Protein AF-A0A431IA45-F1 (afdb_monomer_lite)

Foldseek 3Di:
DDDVPVVVVVVVVVVVVVLVVLLVVVLVVDDPVVSVVLVVLVVLLCVQPVVQQPDALVSVVVSLVCQQQDDPPDDDDPGDGDDLVSSLVSLVSQQVSVVSSCVVVVNPGDRSSPVVNVVSVVPPPPPPPPDPDQDPVNVVVVVD

Radius of gyration: 21.19 Å; chains: 1; bounding box: 42×53×67 Å

Sequence (144 aa):
MRDSSINQAMLEAHVNQIDAEILTAILSRYAETSKESYIKAWSDWIRYAPEWRNAKAMQANQYIDDYKNKPIEKNFRAGEQRSKNTVKKRVMILYSLYEQLIDNLNLDIQNPFIALFCDYKRMQVRQVRPTKMLNYDDVQRLVY

Structure (mmCIF, N/CA/C/O backbone):
data_AF-A0A431IA45-F1
#
_entry.id   AF-A0A431IA45-F1
#
loop_
_atom_site.group_PDB
_atom_site.id
_atom_site.type_symbol
_atom_site.label_atom_id
_atom_site.label_alt_id
_atom_site.label_comp_id
_atom_site.label_asym_id
_atom_site.label_entity_id
_atom_site.label_seq_id
_atom_site.pdbx_PDB_ins_code
_atom_site.Cartn_x
_atom_site.Cartn_y
_atom_site.Cartn_z
_atom_site.occupancy
_atom_site.B_iso_or_equiv
_atom_site.auth_seq_id
_atom_site.auth_comp_id
_atom_site.auth_asym_id
_atom_site.auth_atom_id
_atom_site.pdbx_PDB_model_num
ATOM 1 N N . MET A 1 1 ? -14.440 19.002 35.426 1.00 52.56 1 MET A N 1
ATOM 2 C CA . MET A 1 1 ? -13.825 18.811 34.092 1.00 52.56 1 MET A CA 1
ATOM 3 C C . MET A 1 1 ? -12.395 18.319 34.271 1.00 52.56 1 MET A C 1
ATOM 5 O O . MET A 1 1 ? -11.498 19.137 34.406 1.00 52.56 1 MET A O 1
ATOM 9 N N . ARG A 1 2 ? -12.208 17.004 34.376 1.00 61.44 2 ARG A N 1
ATOM 10 C CA . ARG A 1 2 ? -10.945 16.240 34.337 1.00 61.44 2 ARG A CA 1
ATOM 11 C C . ARG A 1 2 ? -11.379 14.782 34.528 1.00 61.44 2 ARG A C 1
ATOM 13 O O . ARG A 1 2 ? -12.205 14.566 35.401 1.00 61.44 2 ARG A O 1
ATOM 20 N N . ASP A 1 3 ? -10.946 13.910 33.613 1.00 47.19 3 ASP A N 1
ATOM 21 C CA . ASP A 1 3 ? -11.057 12.427 33.570 1.00 47.19 3 ASP A CA 1
ATOM 22 C C . ASP A 1 3 ? -11.495 11.857 32.205 1.00 47.19 3 ASP A C 1
ATOM 24 O O . ASP A 1 3 ? -11.396 10.657 31.975 1.00 47.19 3 ASP A O 1
ATOM 28 N N . SER A 1 4 ? -11.866 12.694 31.228 1.00 53.12 4 SER A N 1
ATOM 29 C CA . SER A 1 4 ? -12.208 12.209 29.875 1.00 53.12 4 SER A CA 1
ATOM 30 C C . SER A 1 4 ? -11.017 12.080 28.910 1.00 53.12 4 SER A C 1
ATOM 32 O O . SER A 1 4 ? -11.158 11.426 27.883 1.00 53.12 4 SER A O 1
ATOM 34 N N . SER A 1 5 ? -9.842 12.661 29.201 1.00 57.00 5 SER A N 1
ATOM 35 C CA . SER A 1 5 ? -8.697 12.616 28.265 1.00 57.00 5 SER A CA 1
ATOM 36 C C . SER A 1 5 ? -7.844 11.349 28.388 1.00 57.00 5 SER A C 1
ATOM 38 O O . SER A 1 5 ? -7.252 10.922 27.403 1.00 57.00 5 SER A O 1
ATOM 40 N N . ILE A 1 6 ? -7.784 10.735 29.578 1.00 56.00 6 ILE A N 1
ATOM 41 C CA . ILE A 1 6 ? -7.009 9.504 29.821 1.00 56.00 6 ILE A CA 1
ATOM 42 C C . ILE A 1 6 ? -7.703 8.311 29.162 1.00 56.00 6 ILE A C 1
ATOM 44 O O . ILE A 1 6 ? -7.057 7.540 28.459 1.00 56.00 6 ILE A O 1
ATOM 48 N N . ASN A 1 7 ? -9.028 8.214 29.302 1.00 59.97 7 ASN A N 1
ATOM 49 C CA . ASN A 1 7 ? -9.809 7.147 28.676 1.00 59.97 7 ASN A CA 1
ATOM 50 C C . ASN A 1 7 ? -9.734 7.201 27.144 1.00 59.97 7 ASN A C 1
ATOM 52 O O . ASN A 1 7 ? -9.616 6.159 26.509 1.00 59.97 7 ASN A O 1
ATOM 56 N N . GLN A 1 8 ? -9.727 8.402 26.558 1.00 53.84 8 GLN A N 1
ATOM 57 C CA . GLN A 1 8 ? -9.588 8.583 25.112 1.00 53.84 8 GLN A CA 1
ATOM 58 C C . GLN A 1 8 ? -8.193 8.166 24.611 1.00 53.84 8 GLN A C 1
ATOM 60 O O . GLN A 1 8 ? -8.090 7.403 23.655 1.00 53.84 8 GLN A O 1
ATOM 65 N N . ALA A 1 9 ? -7.123 8.580 25.298 1.00 57.97 9 ALA A N 1
ATOM 66 C CA . ALA A 1 9 ? -5.755 8.202 24.935 1.00 57.97 9 ALA A CA 1
ATOM 67 C C . ALA A 1 9 ? -5.488 6.691 25.103 1.00 57.97 9 ALA A C 1
ATOM 69 O O . ALA A 1 9 ? -4.785 6.090 24.292 1.00 57.97 9 ALA A O 1
ATOM 70 N N . MET A 1 10 ? -6.068 6.056 26.129 1.00 61.38 10 MET A N 1
ATOM 71 C CA . MET A 1 10 ? -5.987 4.602 26.325 1.00 61.38 10 MET A CA 1
ATOM 72 C C . MET A 1 10 ? -6.747 3.833 25.241 1.00 61.38 10 MET A C 1
ATOM 74 O O . MET A 1 10 ? -6.258 2.811 24.761 1.00 61.38 10 MET A O 1
ATOM 78 N N . LEU A 1 11 ? -7.915 4.336 24.832 1.00 64.50 11 LEU A N 1
ATOM 79 C CA . LEU A 1 11 ? -8.698 3.752 23.748 1.00 64.50 11 LEU A CA 1
ATOM 80 C C . LEU A 1 11 ? -7.932 3.828 22.419 1.00 64.50 11 LEU A C 1
ATOM 82 O O . LEU A 1 11 ? -7.818 2.826 21.719 1.00 64.50 11 LEU A O 1
ATOM 86 N N . GLU A 1 12 ? -7.347 4.984 22.101 1.00 68.06 12 GLU A N 1
ATOM 87 C CA . GLU A 1 12 ? -6.536 5.182 20.893 1.00 68.06 12 GLU A CA 1
ATOM 88 C C . GLU A 1 12 ? -5.289 4.288 20.880 1.00 68.06 12 GLU A C 1
ATOM 90 O O . GLU A 1 12 ? -4.980 3.664 19.864 1.00 68.06 12 GLU A O 1
ATOM 95 N N . ALA A 1 13 ? -4.597 4.154 22.016 1.00 65.38 13 ALA A N 1
ATOM 96 C CA . ALA A 1 13 ? -3.454 3.253 22.142 1.00 65.38 13 ALA A CA 1
ATOM 97 C C . ALA A 1 13 ? -3.847 1.781 21.923 1.00 65.38 13 ALA A C 1
ATOM 99 O O . ALA A 1 13 ? -3.137 1.050 21.231 1.00 65.38 13 ALA A O 1
ATOM 100 N N . HIS A 1 14 ? -4.993 1.356 22.461 1.00 68.19 14 HIS A N 1
ATOM 101 C CA . HIS A 1 14 ? -5.483 -0.010 22.297 1.00 68.19 14 HIS A CA 1
ATOM 102 C C . HIS A 1 14 ? -5.927 -0.308 20.857 1.00 68.19 14 HIS A C 1
ATOM 104 O O . HIS A 1 14 ? -5.603 -1.363 20.315 1.00 68.19 14 HIS A O 1
ATOM 110 N N . VAL A 1 15 ? -6.593 0.641 20.193 1.00 67.69 15 VAL A N 1
ATOM 111 C CA . VAL A 1 15 ? -6.966 0.518 18.773 1.00 67.69 15 VAL A CA 1
ATOM 112 C C . VAL A 1 15 ? -5.724 0.377 17.888 1.00 67.69 15 VAL A C 1
ATOM 114 O O . VAL A 1 15 ? -5.689 -0.488 17.013 1.00 67.69 15 VAL A O 1
ATOM 117 N N . ASN A 1 16 ? -4.672 1.152 18.161 1.00 73.88 16 ASN A N 1
ATOM 118 C CA . ASN A 1 16 ? -3.400 1.040 17.445 1.00 73.88 16 ASN A CA 1
ATOM 119 C C . ASN A 1 16 ? -2.702 -0.314 17.675 1.00 73.88 16 ASN A C 1
ATOM 121 O O . ASN A 1 16 ? -2.011 -0.810 16.784 1.00 73.88 16 ASN A O 1
ATOM 125 N N . GLN A 1 17 ? -2.886 -0.930 18.847 1.00 75.31 17 GLN A N 1
ATOM 126 C CA . GLN A 1 17 ? -2.358 -2.263 19.137 1.00 75.31 17 GLN A CA 1
ATOM 127 C C . GLN A 1 17 ? -3.077 -3.353 18.324 1.00 75.31 17 GLN A C 1
ATOM 129 O O . GLN A 1 17 ? -2.412 -4.200 17.729 1.00 75.31 17 GLN A O 1
ATOM 134 N N . ILE A 1 18 ? -4.410 -3.294 18.228 1.00 72.56 18 ILE A N 1
ATOM 135 C CA . ILE A 1 18 ? -5.210 -4.236 17.423 1.00 72.56 18 ILE A CA 1
ATOM 136 C C . ILE A 1 18 ? -4.823 -4.149 15.939 1.00 72.56 18 ILE A C 1
ATOM 138 O O . ILE A 1 18 ? -4.634 -5.176 15.281 1.00 72.56 18 ILE A O 1
ATOM 142 N N . ASP A 1 19 ? -4.627 -2.932 15.422 1.00 78.69 19 ASP A N 1
ATOM 143 C CA . ASP A 1 19 ? -4.165 -2.716 14.046 1.00 78.69 19 ASP A CA 1
ATOM 144 C C . ASP A 1 19 ? -2.806 -3.386 13.790 1.00 78.69 19 ASP A C 1
ATOM 146 O O . ASP A 1 19 ? -2.601 -4.019 12.749 1.00 78.69 19 ASP A O 1
ATOM 150 N N . ALA A 1 20 ? -1.880 -3.293 14.749 1.00 78.75 20 ALA A N 1
ATOM 151 C CA . ALA A 1 20 ? -0.556 -3.899 14.645 1.00 78.75 20 ALA A CA 1
ATOM 152 C C . ALA A 1 20 ? -0.596 -5.437 14.701 1.00 78.75 20 ALA A C 1
ATOM 154 O O . ALA A 1 20 ? 0.143 -6.104 13.966 1.00 78.75 20 ALA A O 1
ATOM 155 N N . GLU A 1 21 ? -1.458 -6.015 15.537 1.00 86.38 21 GLU A N 1
ATOM 156 C CA . GLU A 1 21 ? -1.629 -7.467 15.656 1.00 86.38 21 GLU A CA 1
ATOM 157 C C . GLU A 1 21 ? -2.200 -8.070 14.366 1.00 86.38 21 GLU A C 1
ATOM 159 O O . GLU A 1 21 ? -1.645 -9.034 13.827 1.00 86.38 21 GLU A O 1
ATOM 164 N N . ILE A 1 22 ? -3.243 -7.453 13.805 1.00 86.69 22 ILE A N 1
ATOM 165 C CA . ILE A 1 22 ? -3.856 -7.900 12.547 1.00 86.69 22 ILE A CA 1
ATOM 166 C C . ILE A 1 22 ? -2.876 -7.747 11.387 1.00 86.69 22 ILE A C 1
ATOM 168 O O . ILE A 1 22 ? -2.718 -8.672 10.585 1.00 86.69 22 ILE A O 1
ATOM 172 N N . LEU A 1 23 ? -2.151 -6.628 11.319 1.00 86.31 23 LEU A N 1
ATOM 173 C CA . LEU A 1 23 ? -1.107 -6.445 10.318 1.00 86.31 23 LEU A CA 1
ATOM 174 C C . LEU A 1 23 ? -0.032 -7.535 10.426 1.00 86.31 23 LEU A C 1
ATOM 176 O O . LEU A 1 23 ? 0.386 -8.096 9.413 1.00 86.31 23 LEU A O 1
ATOM 180 N N . THR A 1 24 ? 0.394 -7.879 11.641 1.00 87.06 24 THR A N 1
ATOM 181 C CA . THR A 1 24 ? 1.379 -8.945 11.874 1.00 87.06 24 THR A CA 1
ATOM 182 C C . THR A 1 24 ? 0.849 -10.301 11.412 1.00 87.06 24 THR A C 1
ATOM 184 O O . THR A 1 24 ? 1.575 -11.053 10.751 1.00 87.06 24 THR A O 1
ATOM 187 N N . ALA A 1 25 ? -0.421 -10.601 11.686 1.00 87.56 25 ALA A N 1
ATOM 188 C CA . ALA A 1 25 ? -1.070 -11.830 11.242 1.00 87.56 25 ALA A CA 1
ATOM 189 C C . ALA A 1 25 ? -1.166 -11.907 9.708 1.00 87.56 25 ALA A C 1
ATOM 191 O O . ALA A 1 25 ? -0.866 -12.951 9.125 1.00 87.56 25 ALA A O 1
ATOM 192 N N . ILE A 1 26 ? -1.510 -10.798 9.044 1.00 88.38 26 ILE A N 1
ATOM 193 C CA . ILE A 1 26 ? -1.540 -10.689 7.578 1.00 88.38 26 ILE A CA 1
ATOM 194 C C . ILE A 1 26 ? -0.139 -10.919 7.001 1.00 88.38 26 ILE A C 1
ATOM 196 O O . ILE A 1 26 ? 0.053 -11.759 6.120 1.00 88.38 26 ILE A O 1
ATOM 200 N N . LEU A 1 27 ? 0.863 -10.205 7.517 1.00 87.69 27 LEU A N 1
ATOM 201 C CA . LEU A 1 27 ? 2.235 -10.259 7.012 1.00 87.69 27 LEU A CA 1
ATOM 202 C C . LEU A 1 27 ? 2.907 -11.619 7.234 1.00 87.69 27 LEU A C 1
ATOM 204 O O . LEU A 1 27 ? 3.802 -11.984 6.475 1.00 87.69 27 LEU A O 1
ATOM 208 N N . SER A 1 28 ? 2.478 -12.384 8.237 1.00 87.81 28 SER A N 1
ATOM 209 C CA . SER A 1 28 ? 3.009 -13.724 8.518 1.00 87.81 28 SER A CA 1
ATOM 210 C C . SER A 1 28 ? 2.601 -14.780 7.483 1.00 87.81 28 SER A C 1
ATOM 212 O O . SER A 1 28 ? 3.171 -15.866 7.475 1.00 87.81 28 SER A O 1
ATOM 214 N N . ARG A 1 29 ? 1.658 -14.471 6.581 1.00 86.19 29 ARG A N 1
ATOM 215 C CA . ARG A 1 29 ? 1.222 -15.375 5.500 1.00 86.19 29 ARG A CA 1
ATOM 216 C C . ARG A 1 29 ? 2.115 -15.319 4.254 1.00 86.19 29 ARG A C 1
ATOM 218 O O . ARG A 1 29 ? 1.978 -16.161 3.371 1.00 86.19 29 ARG A O 1
ATOM 225 N N . TYR A 1 30 ? 3.005 -14.330 4.156 1.00 83.25 30 TYR A N 1
ATOM 226 C CA . TYR A 1 30 ? 3.887 -14.142 3.003 1.00 83.25 30 TYR A CA 1
ATOM 227 C C . TYR A 1 30 ? 5.279 -14.724 3.261 1.00 83.25 30 TYR A C 1
ATOM 229 O O . TYR A 1 30 ? 5.778 -14.694 4.382 1.00 83.25 30 TYR A O 1
ATOM 237 N N . ALA A 1 31 ? 5.941 -15.186 2.196 1.00 83.25 31 ALA A N 1
ATOM 238 C CA . ALA A 1 31 ? 7.348 -15.577 2.250 1.00 83.25 31 ALA A CA 1
ATOM 239 C C . ALA A 1 31 ? 8.243 -14.390 2.659 1.00 83.25 31 ALA A C 1
ATOM 241 O O . ALA A 1 31 ? 7.976 -13.258 2.250 1.00 83.25 31 ALA A O 1
ATOM 242 N N . GLU A 1 32 ? 9.333 -14.658 3.388 1.00 74.56 32 GLU A N 1
ATOM 243 C CA . GLU A 1 32 ? 10.260 -13.663 3.965 1.00 74.56 32 GLU A CA 1
ATOM 244 C C . GLU A 1 32 ? 10.634 -12.532 2.983 1.00 74.56 32 GLU A C 1
ATOM 246 O O . GLU A 1 32 ? 10.476 -11.347 3.273 1.00 74.56 32 GLU A O 1
ATOM 251 N N . THR A 1 33 ? 11.025 -12.900 1.758 1.00 70.56 33 THR A N 1
ATOM 252 C CA . THR A 1 33 ? 11.460 -11.960 0.708 1.00 70.56 33 THR A CA 1
ATOM 253 C C . THR A 1 33 ? 10.347 -11.025 0.230 1.00 70.56 33 THR A C 1
ATOM 255 O O . THR A 1 33 ? 10.592 -9.882 -0.160 1.00 70.56 33 THR A O 1
ATOM 258 N N . SER A 1 34 ? 9.100 -11.494 0.260 1.00 78.81 34 SER A N 1
ATOM 259 C CA . SER A 1 34 ? 7.927 -10.680 -0.061 1.00 78.81 34 SER A CA 1
ATOM 260 C C . SER A 1 34 ? 7.489 -9.862 1.151 1.00 78.81 34 SER A C 1
ATOM 262 O O . SER A 1 34 ? 7.147 -8.690 0.997 1.00 78.81 34 SER A O 1
ATOM 264 N N . LYS A 1 35 ? 7.577 -10.432 2.356 1.00 85.44 35 LYS A N 1
ATOM 265 C CA . LYS A 1 35 ? 7.215 -9.788 3.621 1.00 85.44 35 LYS A CA 1
ATOM 266 C C . LYS A 1 35 ? 7.976 -8.479 3.836 1.00 85.44 35 LYS A C 1
ATOM 268 O O . LYS A 1 35 ? 7.350 -7.470 4.147 1.00 85.44 35 LYS A O 1
ATOM 273 N N . GLU A 1 36 ? 9.281 -8.443 3.564 1.00 84.19 36 GLU A N 1
ATOM 274 C CA . GLU A 1 36 ? 10.081 -7.208 3.646 1.00 84.19 36 GLU A CA 1
ATOM 275 C C . GLU A 1 36 ? 9.562 -6.095 2.725 1.00 84.19 36 GLU A C 1
ATOM 277 O O . GLU A 1 36 ? 9.482 -4.929 3.117 1.00 84.19 36 GLU A O 1
ATOM 282 N N . SER A 1 37 ? 9.171 -6.444 1.496 1.00 85.88 37 SER A N 1
ATOM 283 C CA . SER A 1 37 ? 8.634 -5.476 0.533 1.00 85.88 37 SER A CA 1
ATOM 284 C C . SER A 1 37 ? 7.283 -4.916 0.982 1.00 85.88 37 SER A C 1
ATOM 286 O O . SER A 1 37 ? 7.021 -3.727 0.786 1.00 85.88 37 SER A O 1
ATOM 288 N N . TYR A 1 38 ? 6.449 -5.757 1.599 1.00 90.12 38 TYR A N 1
ATOM 289 C CA . TYR A 1 38 ? 5.159 -5.368 2.166 1.00 90.12 38 TYR A CA 1
ATOM 290 C C . TYR A 1 38 ? 5.330 -4.468 3.390 1.00 90.12 38 TYR A C 1
ATOM 292 O O . TYR A 1 38 ? 4.742 -3.390 3.424 1.00 90.12 38 TYR A O 1
ATOM 300 N N . ILE A 1 39 ? 6.197 -4.851 4.333 1.00 88.75 39 ILE A N 1
ATOM 301 C CA . ILE A 1 39 ? 6.530 -4.041 5.512 1.00 88.75 39 ILE A CA 1
ATOM 302 C C . ILE A 1 39 ? 7.047 -2.678 5.071 1.00 88.75 39 ILE A C 1
ATOM 304 O O . ILE A 1 39 ? 6.500 -1.654 5.464 1.00 88.75 39 ILE A O 1
ATOM 308 N N . LYS A 1 40 ? 8.046 -2.645 4.182 1.00 89.62 40 LYS A N 1
ATOM 309 C CA . LYS A 1 40 ? 8.612 -1.385 3.692 1.00 89.62 40 LYS A CA 1
ATOM 310 C C . LYS A 1 40 ? 7.561 -0.514 3.007 1.00 89.62 40 LYS A C 1
ATOM 312 O O . LYS A 1 40 ? 7.581 0.703 3.158 1.00 89.62 40 LYS A O 1
ATOM 317 N N . ALA A 1 41 ? 6.657 -1.114 2.230 1.00 90.62 41 ALA A N 1
ATOM 318 C CA . ALA A 1 41 ? 5.573 -0.374 1.598 1.00 90.62 41 ALA A CA 1
ATOM 319 C C . ALA A 1 41 ? 4.618 0.243 2.609 1.00 90.62 41 ALA A C 1
ATOM 321 O O . ALA A 1 41 ? 4.343 1.441 2.520 1.00 90.62 41 ALA A O 1
ATOM 322 N N . TRP A 1 42 ? 4.179 -0.560 3.571 1.00 92.38 42 TRP A N 1
ATOM 323 C CA . TRP A 1 42 ? 3.264 -0.139 4.612 1.00 92.38 42 TRP A CA 1
ATOM 324 C C . TRP A 1 42 ? 3.875 0.926 5.523 1.00 92.38 42 TRP A C 1
ATOM 326 O O . TRP A 1 42 ? 3.284 1.983 5.696 1.00 92.38 42 TRP A O 1
ATOM 336 N N . SER A 1 43 ? 5.092 0.719 6.032 1.00 89.75 43 SER A N 1
ATOM 337 C CA . SER A 1 43 ? 5.774 1.680 6.908 1.00 89.75 43 SER A CA 1
ATOM 338 C C . SER A 1 43 ? 5.985 3.037 6.236 1.00 89.75 43 SER A C 1
ATOM 340 O O . SER A 1 43 ? 5.738 4.077 6.845 1.00 89.75 43 SER A O 1
ATOM 342 N N . ASP A 1 44 ? 6.403 3.042 4.968 1.00 90.19 44 ASP A N 1
ATOM 343 C CA . ASP A 1 44 ? 6.562 4.282 4.208 1.00 90.19 44 ASP A CA 1
ATOM 344 C C . ASP A 1 44 ? 5.218 4.998 4.001 1.0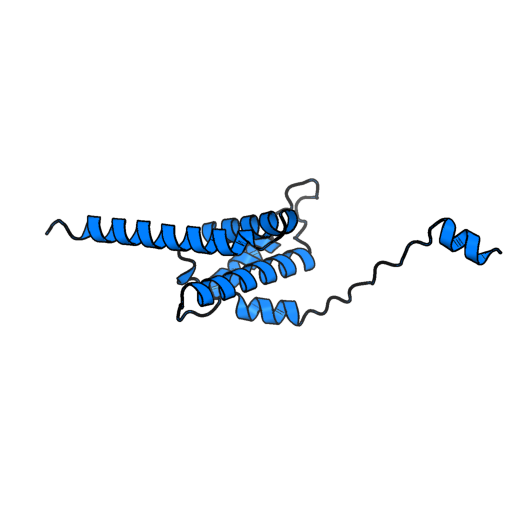0 90.19 44 ASP A C 1
ATOM 346 O O . ASP A 1 44 ? 5.181 6.227 3.980 1.00 90.19 44 ASP A O 1
ATOM 350 N N . TRP A 1 45 ? 4.129 4.244 3.815 1.00 92.94 45 TRP A N 1
ATOM 351 C CA . TRP A 1 45 ? 2.783 4.798 3.679 1.00 92.94 45 TRP A CA 1
ATOM 352 C C . TRP A 1 45 ? 2.247 5.359 5.000 1.00 92.94 45 TRP A C 1
ATOM 354 O O . TRP A 1 45 ? 1.819 6.505 5.021 1.00 92.94 45 TRP A O 1
ATOM 364 N N . ILE A 1 46 ? 2.343 4.624 6.110 1.00 89.06 46 ILE A N 1
ATOM 365 C CA . ILE A 1 46 ? 1.890 5.085 7.433 1.00 89.06 46 ILE A CA 1
ATOM 366 C C . ILE A 1 46 ? 2.635 6.344 7.883 1.00 89.06 46 ILE A C 1
ATOM 368 O O . ILE A 1 46 ? 2.044 7.234 8.484 1.00 89.06 46 ILE A O 1
ATOM 372 N N . ARG A 1 47 ? 3.922 6.479 7.541 1.00 88.00 47 ARG A N 1
ATOM 373 C CA . ARG A 1 47 ? 4.660 7.726 7.791 1.00 88.00 47 ARG A CA 1
ATOM 374 C C . ARG A 1 47 ? 4.065 8.920 7.031 1.00 88.00 47 ARG A C 1
ATOM 376 O O . ARG A 1 47 ? 4.178 10.045 7.505 1.00 88.00 47 ARG A O 1
ATOM 383 N N . TYR A 1 48 ? 3.478 8.686 5.859 1.00 88.00 48 TYR A N 1
ATOM 384 C CA . TYR A 1 48 ? 2.829 9.716 5.049 1.00 88.00 48 TYR A CA 1
ATOM 385 C C . TYR A 1 48 ? 1.386 9.989 5.499 1.00 88.00 48 TYR A C 1
ATOM 387 O O . TYR A 1 48 ? 0.973 11.141 5.585 1.00 88.00 48 TYR A O 1
ATOM 395 N N . ALA A 1 49 ? 0.632 8.935 5.817 1.00 89.00 49 ALA A N 1
ATOM 396 C CA . ALA A 1 49 ? -0.746 8.990 6.291 1.00 89.00 49 ALA A CA 1
ATOM 397 C C . ALA A 1 49 ? -0.889 8.193 7.604 1.00 89.00 49 ALA A C 1
ATOM 399 O O . ALA A 1 49 ? -1.287 7.026 7.568 1.00 89.00 49 ALA A O 1
ATOM 400 N N . PRO A 1 50 ? -0.573 8.808 8.763 1.00 84.12 50 PRO A N 1
ATOM 401 C CA . PRO A 1 50 ? -0.669 8.145 10.065 1.00 84.12 50 PRO A CA 1
ATOM 402 C C . PRO A 1 50 ? -2.094 7.676 10.382 1.00 84.12 50 PRO A C 1
ATOM 404 O O . PRO A 1 50 ? -2.292 6.576 10.890 1.00 84.12 50 PRO A O 1
ATOM 407 N N . GLU A 1 51 ? -3.096 8.471 9.997 1.00 86.31 51 GLU A N 1
ATOM 408 C CA . GLU A 1 51 ? -4.515 8.107 10.062 1.00 86.31 51 GLU A CA 1
ATOM 409 C C . GLU A 1 51 ? -4.946 7.327 8.815 1.00 86.31 51 GLU A C 1
ATOM 411 O O . GLU A 1 51 ? -5.768 7.773 8.011 1.00 86.31 51 GLU A O 1
ATOM 416 N N . TRP A 1 52 ? -4.369 6.145 8.625 1.00 87.56 52 TRP A N 1
ATOM 417 C CA . TRP A 1 52 ? -4.552 5.355 7.405 1.00 87.56 52 TRP A CA 1
ATOM 418 C C . TRP A 1 52 ? -6.024 5.008 7.109 1.00 87.5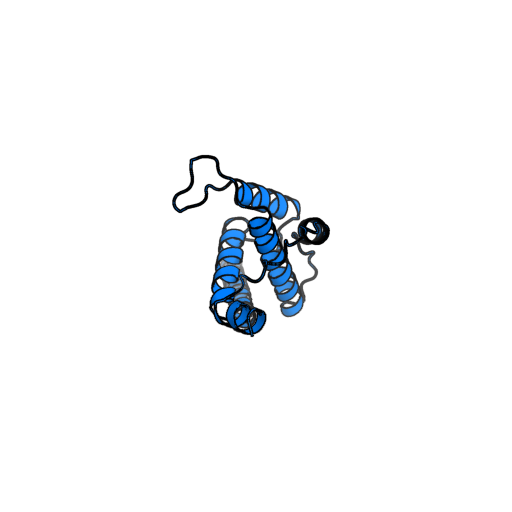6 52 TRP A C 1
ATOM 420 O O . TRP A 1 52 ? -6.402 4.913 5.939 1.00 87.56 52 TRP A O 1
ATOM 430 N N . ARG A 1 53 ? -6.867 4.884 8.143 1.00 87.12 53 ARG A N 1
ATOM 431 C CA . ARG A 1 53 ? -8.317 4.640 8.021 1.00 87.12 53 ARG A CA 1
ATOM 432 C C . ARG A 1 53 ? -9.082 5.823 7.412 1.00 87.12 53 ARG A C 1
ATOM 434 O O . ARG A 1 53 ? -10.080 5.616 6.734 1.00 87.12 53 ARG A O 1
ATOM 441 N N . ASN A 1 54 ? -8.590 7.046 7.619 1.00 87.69 54 ASN A N 1
ATOM 442 C CA . ASN A 1 54 ? -9.178 8.287 7.100 1.00 87.69 54 ASN A CA 1
ATOM 443 C C . ASN A 1 54 ? -8.509 8.752 5.797 1.00 87.69 54 ASN A C 1
ATOM 445 O O . ASN A 1 54 ? -8.821 9.831 5.279 1.00 87.69 54 ASN A O 1
ATOM 449 N N . ALA A 1 55 ? -7.555 7.974 5.280 1.00 90.25 55 ALA A N 1
ATOM 450 C CA . ALA A 1 55 ? -6.765 8.380 4.138 1.00 90.25 55 ALA A CA 1
ATOM 451 C C . ALA A 1 55 ? -7.626 8.493 2.873 1.00 90.25 55 ALA A C 1
ATOM 453 O O . ALA A 1 55 ? -8.374 7.588 2.510 1.00 90.25 55 ALA A O 1
ATOM 454 N N . LYS A 1 56 ? -7.488 9.616 2.167 1.00 91.38 56 LYS A N 1
ATOM 455 C CA . LYS A 1 56 ? -8.231 9.904 0.935 1.00 91.38 56 LYS A CA 1
ATOM 456 C C . LYS A 1 56 ? -7.441 9.473 -0.295 1.00 91.38 56 LYS A C 1
ATOM 458 O O . LYS A 1 56 ? -6.211 9.501 -0.303 1.00 91.38 56 LYS A O 1
ATOM 463 N N . ALA A 1 57 ? -8.147 9.210 -1.395 1.00 90.56 57 ALA A N 1
ATOM 464 C CA . ALA A 1 57 ? -7.527 8.893 -2.686 1.00 90.56 57 ALA A CA 1
ATOM 465 C C . ALA A 1 57 ? -6.507 9.959 -3.143 1.00 90.56 57 ALA A C 1
ATOM 467 O O . ALA A 1 57 ? -5.470 9.633 -3.714 1.00 90.56 57 ALA A O 1
ATOM 468 N N . MET A 1 58 ? -6.753 11.238 -2.827 1.00 91.50 58 MET A N 1
ATOM 469 C CA . MET A 1 58 ? -5.811 12.327 -3.113 1.00 91.50 58 MET A CA 1
ATOM 470 C C . MET A 1 58 ? -4.457 12.138 -2.411 1.00 91.50 58 MET A C 1
ATOM 472 O O . MET A 1 58 ? -3.423 12.362 -3.032 1.00 91.50 58 MET A O 1
ATOM 476 N N . GLN A 1 59 ? -4.451 11.681 -1.154 1.00 91.75 59 GLN A N 1
ATOM 477 C CA . GLN A 1 59 ? -3.215 11.417 -0.408 1.00 91.75 59 GLN A CA 1
ATOM 478 C C . GLN A 1 59 ? -2.471 10.209 -0.985 1.00 91.75 59 GLN A C 1
ATOM 480 O O . GLN A 1 59 ? -1.248 10.236 -1.086 1.00 91.75 59 GLN A O 1
ATOM 485 N N . ALA A 1 60 ? -3.194 9.173 -1.422 1.00 92.31 60 ALA A N 1
ATOM 486 C CA . ALA A 1 60 ? -2.591 8.035 -2.113 1.00 92.31 60 ALA A CA 1
ATOM 487 C C . ALA A 1 60 ? -1.929 8.451 -3.440 1.00 92.31 60 ALA A C 1
ATOM 489 O O . ALA A 1 60 ? -0.807 8.027 -3.716 1.00 92.31 60 ALA A O 1
ATOM 490 N N . ASN A 1 61 ? -2.574 9.320 -4.228 1.00 91.56 61 ASN A N 1
ATOM 491 C CA . ASN A 1 61 ? -1.994 9.870 -5.459 1.00 91.56 61 ASN A CA 1
ATOM 492 C C . ASN A 1 61 ? -0.707 10.657 -5.177 1.00 91.56 61 ASN A C 1
ATOM 494 O O . ASN A 1 61 ? 0.329 10.350 -5.762 1.00 91.56 61 ASN A O 1
ATOM 498 N N . GLN A 1 62 ? -0.749 11.598 -4.228 1.00 92.62 62 GLN A N 1
ATOM 499 C CA . GLN A 1 62 ? 0.417 12.405 -3.852 1.00 92.62 62 GLN A CA 1
ATOM 500 C C . GLN A 1 62 ? 1.577 11.535 -3.353 1.00 92.62 62 GLN A C 1
ATOM 502 O O . GLN A 1 62 ? 2.711 11.693 -3.797 1.00 92.62 62 GLN A O 1
ATOM 507 N N . TYR A 1 63 ? 1.292 10.545 -2.508 1.00 94.12 63 TYR A N 1
ATOM 508 C CA . TYR A 1 63 ? 2.300 9.596 -2.048 1.00 94.12 63 TYR A CA 1
ATOM 509 C C . TYR A 1 63 ? 2.950 8.810 -3.194 1.00 94.12 63 TYR A C 1
ATOM 511 O O . TYR A 1 63 ? 4.162 8.583 -3.180 1.00 94.12 63 TYR A O 1
ATOM 519 N N . ILE A 1 64 ? 2.168 8.355 -4.177 1.00 92.94 64 ILE A N 1
ATOM 520 C CA . ILE A 1 64 ? 2.706 7.601 -5.314 1.00 92.94 64 ILE A CA 1
ATOM 521 C C . ILE A 1 64 ? 3.536 8.499 -6.234 1.00 92.94 64 ILE A C 1
ATOM 523 O O . ILE A 1 64 ? 4.584 8.054 -6.715 1.00 92.94 64 ILE A O 1
ATOM 527 N N . ASP A 1 65 ? 3.128 9.751 -6.427 1.00 89.56 65 ASP A N 1
ATOM 528 C CA . ASP A 1 65 ? 3.906 10.743 -7.168 1.00 89.56 65 ASP A CA 1
ATOM 529 C C . ASP A 1 65 ? 5.240 11.037 -6.466 1.00 89.56 65 ASP A C 1
ATOM 531 O O . ASP A 1 65 ? 6.303 10.967 -7.093 1.00 89.56 65 ASP A O 1
ATOM 535 N N . ASP A 1 66 ? 5.221 11.235 -5.148 1.00 88.50 66 ASP A N 1
ATOM 536 C CA . ASP A 1 66 ? 6.431 11.406 -4.341 1.00 88.50 66 ASP A CA 1
ATOM 537 C C . ASP A 1 66 ? 7.323 10.162 -4.406 1.00 88.50 66 ASP A C 1
ATOM 539 O O . ASP A 1 66 ? 8.535 10.250 -4.604 1.00 88.50 66 ASP A O 1
ATOM 543 N N . TYR A 1 67 ? 6.738 8.969 -4.288 1.00 87.88 67 TYR A N 1
ATOM 544 C CA . TYR A 1 67 ? 7.470 7.708 -4.371 1.00 87.88 67 TYR A CA 1
ATOM 545 C C . TYR A 1 67 ? 8.155 7.523 -5.729 1.00 87.88 67 TYR A C 1
ATOM 547 O O . TYR A 1 67 ? 9.289 7.039 -5.782 1.00 87.88 67 TYR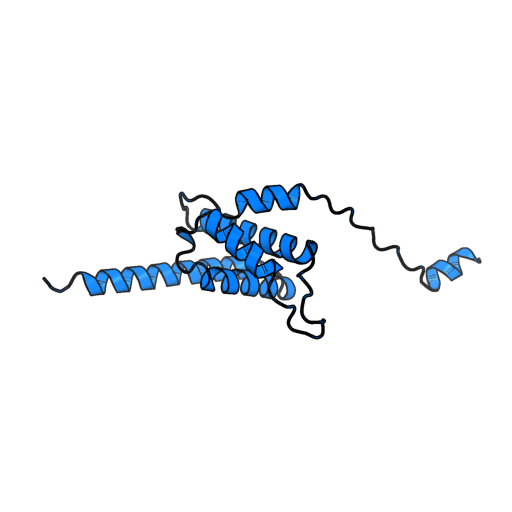 A O 1
ATOM 555 N N . LYS A 1 68 ? 7.487 7.915 -6.818 1.00 85.44 68 LYS A N 1
ATOM 556 C CA . LYS A 1 68 ? 8.028 7.876 -8.180 1.00 85.44 68 LYS A CA 1
ATOM 557 C C . LYS A 1 68 ? 9.219 8.824 -8.347 1.00 85.44 68 LYS A C 1
ATOM 559 O O . LYS A 1 68 ? 10.187 8.449 -9.013 1.00 85.44 68 LYS A O 1
ATOM 564 N N . ASN A 1 69 ? 9.147 10.004 -7.732 1.00 80.94 69 ASN A N 1
ATOM 565 C CA . ASN A 1 69 ? 10.151 11.062 -7.843 1.00 80.94 69 ASN A CA 1
ATOM 566 C C . ASN A 1 69 ? 11.285 10.963 -6.805 1.00 80.94 69 ASN A C 1
ATOM 568 O O . ASN A 1 69 ? 12.295 11.650 -6.948 1.00 80.94 69 ASN A O 1
ATOM 572 N N . LYS A 1 70 ? 11.165 10.104 -5.781 1.00 69.62 70 LYS A N 1
ATOM 573 C CA . LYS A 1 70 ? 12.246 9.864 -4.812 1.00 69.62 70 LYS A CA 1
ATOM 574 C C . LYS A 1 70 ? 13.488 9.282 -5.505 1.00 69.62 70 LYS A C 1
ATOM 576 O O . LYS A 1 70 ? 13.352 8.257 -6.183 1.00 69.62 70 LYS A O 1
ATOM 581 N N . PRO A 1 71 ? 14.687 9.856 -5.277 1.00 62.88 71 PRO A N 1
ATOM 582 C CA . PRO A 1 71 ? 15.921 9.341 -5.854 1.00 62.88 71 PRO A CA 1
ATOM 583 C C . PRO A 1 71 ? 16.159 7.892 -5.414 1.00 62.88 71 PRO A C 1
ATOM 585 O O . PRO A 1 71 ? 15.858 7.499 -4.282 1.00 62.88 71 PRO A O 1
ATOM 588 N N . ILE A 1 72 ? 16.668 7.073 -6.333 1.00 60.28 72 ILE A N 1
ATOM 589 C CA . ILE A 1 72 ? 17.000 5.675 -6.063 1.00 60.28 72 ILE A CA 1
ATOM 590 C C . ILE A 1 72 ? 18.257 5.653 -5.185 1.00 60.28 72 ILE A C 1
ATOM 592 O O . ILE A 1 72 ? 19.368 5.883 -5.659 1.00 60.28 72 ILE A O 1
ATOM 596 N N . GLU A 1 73 ? 18.090 5.377 -3.890 1.00 53.50 73 GLU A N 1
ATOM 597 C CA . GLU A 1 73 ? 19.202 5.131 -2.966 1.00 53.50 73 GLU A CA 1
ATOM 598 C C . GLU A 1 73 ? 19.905 3.819 -3.335 1.00 53.50 73 GLU A C 1
ATOM 600 O O . GLU A 1 73 ? 19.540 2.747 -2.848 1.00 53.50 73 GLU A O 1
ATOM 605 N N . LYS A 1 74 ? 20.859 3.927 -4.268 1.00 49.09 74 LYS A N 1
ATOM 606 C CA . LYS A 1 74 ? 22.093 3.144 -4.468 1.00 49.09 74 LYS A CA 1
ATOM 607 C C . LYS A 1 74 ? 22.502 3.282 -5.944 1.00 49.09 74 LYS A C 1
ATOM 609 O O . LYS A 1 74 ? 21.966 2.603 -6.809 1.00 49.09 74 LYS A O 1
ATOM 614 N N . ASN A 1 75 ? 23.482 4.150 -6.202 1.00 45.97 75 ASN A N 1
ATOM 615 C CA . ASN A 1 75 ? 24.319 4.193 -7.415 1.00 45.97 75 ASN A CA 1
ATOM 616 C C . ASN A 1 75 ? 23.715 4.646 -8.757 1.00 45.97 75 ASN A C 1
ATOM 618 O O . ASN A 1 75 ? 24.295 4.331 -9.793 1.00 45.97 75 ASN A O 1
ATOM 622 N N . PHE A 1 76 ? 22.642 5.436 -8.787 1.00 47.19 76 PHE A N 1
ATOM 623 C CA . PHE A 1 76 ? 22.150 5.994 -10.052 1.00 47.19 76 PHE A CA 1
ATOM 624 C C . PHE A 1 76 ? 22.120 7.522 -10.040 1.00 47.19 76 PHE A C 1
ATOM 626 O O . PHE A 1 76 ? 21.874 8.152 -9.012 1.00 47.19 76 PHE A O 1
ATOM 633 N N . ARG A 1 77 ? 22.482 8.108 -11.188 1.00 45.19 77 ARG A N 1
ATOM 634 C CA . ARG A 1 77 ? 22.694 9.547 -11.401 1.00 45.19 77 ARG A CA 1
ATOM 635 C C . ARG A 1 77 ? 21.522 10.363 -10.841 1.00 45.19 77 ARG A C 1
ATOM 637 O O . ARG A 1 77 ? 20.365 9.975 -10.993 1.00 45.19 77 ARG A O 1
ATOM 644 N N . ALA A 1 78 ? 21.825 11.506 -10.223 1.00 43.03 78 ALA A N 1
ATOM 645 C CA . ALA A 1 78 ? 20.822 12.461 -9.758 1.00 43.03 78 ALA A CA 1
ATOM 646 C C . ALA A 1 78 ? 19.784 12.729 -10.869 1.00 43.03 78 ALA A C 1
ATOM 648 O O . ALA A 1 78 ? 20.151 13.164 -11.958 1.00 43.03 78 ALA A O 1
ATOM 649 N N . GLY A 1 79 ? 18.510 12.413 -10.606 1.00 51.31 79 GLY A N 1
ATOM 650 C CA . GLY A 1 79 ? 17.399 12.586 -11.554 1.00 51.31 79 GLY A CA 1
ATOM 651 C C . GLY A 1 79 ? 16.730 11.303 -12.068 1.00 51.31 79 GLY A C 1
ATOM 652 O O . GLY A 1 79 ? 15.753 11.400 -12.808 1.00 51.3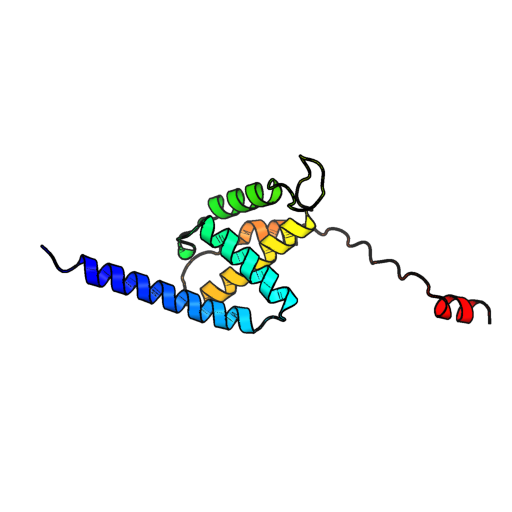1 79 GLY A O 1
ATOM 653 N N . GLU A 1 80 ? 17.194 10.106 -11.694 1.00 54.97 80 GLU A N 1
ATOM 654 C CA . GLU A 1 80 ? 16.565 8.866 -12.166 1.00 54.97 80 GLU A CA 1
ATOM 655 C C . GLU A 1 80 ? 15.288 8.515 -11.371 1.00 54.97 80 GLU A C 1
ATOM 657 O O . GLU A 1 80 ? 15.322 8.251 -10.167 1.00 54.97 80 GLU A O 1
ATOM 662 N N . GLN A 1 81 ? 14.140 8.537 -12.057 1.00 64.69 81 GLN A N 1
ATOM 663 C CA . GLN A 1 81 ? 12.836 8.172 -11.493 1.00 64.69 81 GLN A CA 1
ATOM 664 C C . GLN A 1 81 ? 12.717 6.656 -11.300 1.00 64.69 81 GLN A C 1
ATOM 666 O O . GLN A 1 81 ? 13.268 5.864 -12.068 1.00 64.69 81 GLN A O 1
ATOM 671 N N . ARG A 1 82 ? 11.913 6.224 -10.319 1.00 74.81 82 ARG A N 1
ATOM 672 C CA . ARG A 1 82 ? 11.627 4.791 -10.139 1.00 74.81 82 ARG A CA 1
ATOM 673 C C . ARG A 1 82 ? 10.959 4.206 -11.384 1.00 74.81 82 ARG A C 1
ATOM 675 O O . ARG A 1 82 ? 10.064 4.811 -11.974 1.00 74.81 82 ARG A O 1
ATOM 682 N N . SER A 1 83 ? 11.332 2.972 -11.736 1.00 81.94 83 SER A N 1
ATOM 683 C CA . SER A 1 83 ? 10.722 2.277 -12.874 1.00 81.94 83 SER A CA 1
ATOM 684 C C . SER A 1 83 ? 9.198 2.160 -12.712 1.00 81.94 83 SER A C 1
ATOM 686 O O . SER A 1 83 ? 8.693 1.923 -11.609 1.00 81.94 83 SER A O 1
ATOM 688 N N . LYS A 1 84 ? 8.455 2.240 -13.825 1.00 82.12 84 LYS A N 1
ATOM 689 C CA . LYS A 1 84 ? 6.990 2.055 -13.832 1.00 82.12 84 LYS A CA 1
ATOM 690 C C . LYS A 1 84 ? 6.569 0.725 -13.193 1.00 82.12 84 LYS A C 1
ATOM 692 O O . LYS A 1 84 ? 5.556 0.670 -12.505 1.00 82.12 84 LYS A O 1
ATOM 697 N N . ASN A 1 85 ? 7.372 -0.331 -13.357 1.00 84.50 85 ASN A N 1
ATOM 698 C CA . ASN A 1 85 ? 7.131 -1.632 -12.726 1.00 84.50 85 ASN A CA 1
ATOM 699 C C . ASN A 1 85 ? 7.309 -1.589 -11.203 1.00 84.50 85 ASN A C 1
ATOM 701 O O . ASN A 1 85 ? 6.552 -2.241 -10.487 1.00 84.50 85 ASN A O 1
ATOM 705 N N . THR A 1 86 ? 8.275 -0.820 -10.697 1.00 87.06 86 THR A N 1
ATOM 706 C CA . THR A 1 86 ? 8.480 -0.624 -9.255 1.00 87.06 86 THR A CA 1
ATOM 707 C C . THR A 1 86 ? 7.292 0.106 -8.634 1.00 87.06 86 THR A C 1
ATOM 709 O O . THR A 1 86 ? 6.773 -0.334 -7.610 1.00 87.06 86 THR A O 1
ATOM 712 N N . VAL A 1 87 ? 6.819 1.177 -9.279 1.00 89.00 87 VAL A N 1
ATOM 713 C CA . VAL A 1 87 ? 5.641 1.933 -8.823 1.00 89.00 87 VAL A CA 1
ATOM 714 C C . VAL A 1 87 ? 4.379 1.069 -8.885 1.00 89.00 87 VAL A C 1
ATOM 716 O O . VAL A 1 87 ? 3.651 0.981 -7.900 1.00 89.00 87 VAL A O 1
ATOM 719 N N . LYS A 1 88 ? 4.172 0.325 -9.979 1.00 90.12 88 LYS A N 1
ATOM 720 C CA . LYS A 1 88 ? 3.071 -0.642 -10.104 1.00 90.12 88 LYS A CA 1
ATOM 721 C C . LYS A 1 88 ? 3.073 -1.670 -8.973 1.00 90.12 88 LYS A C 1
ATOM 723 O O . LYS A 1 88 ? 2.044 -1.870 -8.336 1.00 90.12 88 LYS A O 1
ATOM 728 N N . LYS A 1 89 ? 4.220 -2.305 -8.694 1.00 89.75 89 LYS A N 1
ATOM 729 C CA . LYS A 1 89 ? 4.349 -3.264 -7.581 1.00 89.75 89 LYS A CA 1
ATOM 730 C C . LYS A 1 89 ? 3.985 -2.618 -6.245 1.00 89.75 89 LYS A C 1
ATOM 732 O O . LYS A 1 89 ? 3.266 -3.226 -5.463 1.00 89.75 89 LYS A O 1
ATOM 737 N N . ARG A 1 90 ? 4.435 -1.383 -6.007 1.00 92.81 90 ARG A N 1
ATOM 738 C CA . ARG A 1 90 ? 4.123 -0.628 -4.788 1.00 92.81 90 ARG A CA 1
ATOM 739 C C . ARG A 1 90 ? 2.620 -0.399 -4.619 1.00 92.81 90 ARG A C 1
ATOM 741 O O . ARG A 1 90 ? 2.096 -0.681 -3.549 1.00 92.81 90 ARG A O 1
ATOM 748 N N . VAL A 1 91 ? 1.938 0.044 -5.677 1.00 93.12 91 VAL A N 1
ATOM 749 C CA . VAL A 1 91 ? 0.477 0.237 -5.680 1.00 93.12 91 VAL A CA 1
ATOM 750 C C . VAL A 1 91 ? -0.254 -1.081 -5.425 1.00 93.12 91 VAL A C 1
ATOM 752 O O . VAL A 1 91 ? -1.163 -1.115 -4.608 1.00 93.12 91 VAL A O 1
ATOM 755 N N . MET A 1 92 ? 0.161 -2.178 -6.068 1.00 92.44 92 MET A N 1
ATOM 756 C CA . MET A 1 92 ? -0.468 -3.492 -5.868 1.00 92.44 92 MET A CA 1
ATOM 757 C C . MET A 1 92 ? -0.329 -3.999 -4.428 1.00 92.44 92 MET A C 1
ATOM 759 O O . MET A 1 92 ? -1.289 -4.536 -3.883 1.00 92.44 92 MET A O 1
ATOM 763 N N . ILE A 1 93 ? 0.844 -3.815 -3.815 1.00 92.62 93 ILE A N 1
ATOM 764 C CA . ILE A 1 93 ? 1.089 -4.179 -2.413 1.00 92.62 93 ILE A CA 1
ATOM 765 C C . ILE A 1 93 ? 0.175 -3.374 -1.484 1.00 92.62 93 ILE A C 1
ATOM 767 O O . ILE A 1 93 ? -0.504 -3.959 -0.646 1.00 92.62 93 ILE A O 1
ATOM 771 N N . LEU A 1 94 ? 0.139 -2.047 -1.646 1.00 94.56 94 LEU A N 1
ATOM 772 C CA . LEU A 1 94 ? -0.647 -1.166 -0.778 1.00 94.56 94 LEU A CA 1
ATOM 773 C C . LEU A 1 94 ? -2.149 -1.393 -0.932 1.00 94.56 94 LEU A C 1
ATOM 775 O O . LEU A 1 94 ? -2.843 -1.486 0.074 1.00 94.56 94 LEU A O 1
ATOM 779 N N . TYR A 1 95 ? -2.632 -1.567 -2.164 1.00 94.94 95 TYR A N 1
ATOM 780 C CA . TYR A 1 95 ? -4.019 -1.941 -2.421 1.00 94.94 95 TYR A CA 1
ATOM 781 C C . TYR A 1 95 ? -4.379 -3.254 -1.713 1.00 94.94 95 TYR A C 1
ATOM 783 O O . TYR A 1 95 ? -5.333 -3.282 -0.945 1.00 94.94 95 TYR A O 1
ATOM 791 N N . SER A 1 96 ? -3.577 -4.309 -1.906 1.00 92.94 96 SER A N 1
ATOM 792 C CA . SER A 1 96 ? -3.814 -5.633 -1.312 1.00 92.94 96 SER A CA 1
ATOM 793 C C . SER A 1 96 ? -3.818 -5.615 0.221 1.00 92.94 96 SER A C 1
ATOM 795 O O . SER A 1 96 ? -4.644 -6.282 0.843 1.00 92.94 96 SER A O 1
ATOM 797 N N . LEU A 1 97 ? -2.906 -4.853 0.835 1.00 92.31 97 LEU A N 1
ATOM 798 C CA . LEU A 1 97 ? -2.865 -4.680 2.289 1.00 92.31 97 LEU A CA 1
ATOM 799 C C . LEU A 1 97 ? -4.093 -3.931 2.809 1.00 92.31 97 LEU A C 1
ATOM 801 O O . LEU A 1 97 ? -4.645 -4.340 3.825 1.00 92.31 97 LEU A O 1
ATOM 805 N N . TYR A 1 98 ? -4.537 -2.880 2.113 1.00 93.50 98 TYR A N 1
ATOM 806 C CA . TYR A 1 98 ? -5.746 -2.148 2.493 1.00 93.50 98 TYR A CA 1
ATOM 807 C C . TYR A 1 98 ? -6.994 -3.023 2.439 1.00 93.50 98 TYR A C 1
ATOM 809 O O . TYR A 1 98 ? -7.740 -3.019 3.407 1.00 93.50 98 TYR A O 1
ATOM 817 N N . GLU A 1 99 ? -7.204 -3.787 1.361 1.00 93.19 99 GLU A N 1
ATOM 818 C CA . GLU A 1 99 ? -8.363 -4.690 1.261 1.00 93.19 99 GLU A CA 1
ATOM 819 C C . GLU A 1 99 ? -8.372 -5.682 2.429 1.00 93.19 99 GLU A C 1
ATOM 821 O O . GLU A 1 99 ? -9.363 -5.803 3.137 1.00 93.19 99 GLU A O 1
ATOM 826 N N . GLN A 1 100 ? -7.229 -6.317 2.714 1.00 91.56 100 GLN A N 1
ATOM 827 C CA . GLN A 1 100 ? -7.133 -7.264 3.826 1.00 91.56 100 GLN A CA 1
ATOM 828 C C . GLN A 1 100 ? -7.379 -6.598 5.179 1.00 91.56 100 GLN A C 1
ATOM 830 O O . GLN A 1 100 ? -8.026 -7.196 6.032 1.00 91.56 100 GLN A O 1
ATOM 835 N N . LEU A 1 101 ? -6.881 -5.384 5.407 1.00 90.56 101 LEU A N 1
ATOM 836 C CA . LEU A 1 101 ? -7.136 -4.675 6.659 1.00 90.56 101 LEU A CA 1
ATOM 837 C C . LEU A 1 101 ? -8.607 -4.280 6.795 1.00 90.56 101 LEU A C 1
ATOM 839 O O . LEU A 1 101 ? -9.171 -4.489 7.862 1.00 90.56 101 LEU A O 1
ATOM 843 N N . ILE A 1 102 ? -9.225 -3.766 5.731 1.00 90.81 102 ILE A N 1
ATOM 844 C CA . ILE A 1 102 ? -10.650 -3.412 5.696 1.00 90.81 102 ILE A CA 1
ATOM 845 C C . ILE A 1 102 ? -11.506 -4.642 6.010 1.00 90.81 102 ILE A C 1
ATOM 847 O O . ILE A 1 102 ? -12.351 -4.573 6.903 1.00 90.81 102 ILE A O 1
ATOM 851 N N . ASP A 1 103 ? -11.221 -5.773 5.361 1.00 91.38 103 ASP A N 1
ATOM 852 C CA . ASP A 1 103 ? -11.943 -7.030 5.560 1.00 91.38 103 ASP A CA 1
ATOM 853 C C . ASP A 1 103 ? -11.753 -7.591 6.979 1.00 91.38 103 ASP A C 1
ATOM 855 O O . ASP A 1 103 ? -12.718 -7.977 7.632 1.00 91.38 103 ASP A O 1
ATOM 859 N N . ASN A 1 104 ? -10.516 -7.634 7.496 1.00 88.25 104 ASN A N 1
ATOM 860 C CA . ASN A 1 104 ? -10.246 -8.214 8.822 1.00 88.25 104 ASN A CA 1
ATOM 861 C C . ASN A 1 104 ? -10.774 -7.336 9.967 1.00 88.25 104 ASN A C 1
ATOM 863 O O . ASN A 1 104 ? -11.104 -7.857 11.030 1.00 88.25 104 ASN A O 1
ATOM 867 N N . LEU A 1 105 ? -10.848 -6.019 9.763 1.00 86.75 105 LEU A N 1
ATOM 868 C CA . LEU A 1 105 ? -11.359 -5.067 10.749 1.00 86.75 105 LEU A CA 1
ATOM 869 C C . LEU A 1 105 ? -12.852 -4.744 10.559 1.00 86.75 105 LEU A C 1
ATOM 871 O O . LEU A 1 105 ? -13.393 -3.979 11.355 1.00 86.75 105 LEU A O 1
ATOM 875 N N . ASN A 1 106 ? -13.516 -5.315 9.543 1.00 87.81 106 ASN A N 1
ATOM 876 C CA . ASN A 1 106 ? -14.900 -5.006 9.157 1.00 87.81 106 ASN A CA 1
ATOM 877 C C . ASN A 1 106 ? -15.162 -3.490 9.048 1.00 87.81 106 ASN A C 1
ATOM 879 O O . ASN A 1 106 ? -16.126 -2.968 9.612 1.00 87.81 106 ASN A O 1
ATOM 883 N N . LEU A 1 107 ? -14.270 -2.767 8.369 1.00 88.19 107 LEU A N 1
ATOM 884 C CA . LEU A 1 107 ? -14.374 -1.313 8.230 1.00 88.19 107 LEU A CA 1
ATOM 885 C C . LEU A 1 107 ? -15.274 -0.934 7.050 1.00 88.19 107 LEU A C 1
ATOM 887 O O . LEU A 1 107 ? -15.122 -1.463 5.954 1.00 88.19 107 LEU A O 1
ATOM 891 N N . ASP A 1 108 ? -16.138 0.060 7.243 1.00 89.44 108 ASP A N 1
ATOM 892 C CA . ASP A 1 108 ? -16.908 0.685 6.160 1.00 89.44 108 ASP A CA 1
ATOM 893 C C . ASP A 1 108 ? -16.147 1.894 5.590 1.00 89.44 108 ASP A C 1
ATOM 895 O O . ASP A 1 108 ? -16.524 3.053 5.768 1.00 89.44 108 ASP A O 1
ATOM 899 N N . ILE A 1 109 ? -14.986 1.631 4.983 1.00 88.88 109 ILE A N 1
ATOM 900 C CA . ILE A 1 109 ? -14.150 2.657 4.345 1.00 88.88 109 ILE A CA 1
ATOM 901 C C . ILE A 1 109 ? -13.742 2.222 2.939 1.00 88.88 109 ILE A C 1
ATOM 903 O O . ILE A 1 109 ? -13.579 1.039 2.652 1.00 88.88 109 ILE A O 1
ATOM 907 N N . GLN A 1 110 ? -13.523 3.193 2.053 1.00 88.81 110 GLN A N 1
ATOM 908 C CA . GLN A 1 110 ? -13.002 2.914 0.717 1.00 88.81 110 GLN A CA 1
ATOM 909 C C . GLN A 1 110 ? -11.478 2.827 0.718 1.00 88.81 110 GLN A C 1
ATOM 911 O O . GLN A 1 110 ? -10.789 3.657 1.309 1.00 88.81 110 GLN A O 1
ATOM 916 N N . ASN A 1 111 ? -10.945 1.868 -0.036 1.00 92.06 111 ASN A N 1
ATOM 917 C CA . ASN A 1 111 ? -9.514 1.759 -0.275 1.00 92.06 111 ASN A CA 1
ATOM 918 C C . ASN A 1 111 ? -9.006 2.955 -1.109 1.00 92.06 111 ASN A C 1
ATOM 920 O O . ASN A 1 111 ? -9.389 3.096 -2.278 1.00 92.06 111 ASN A O 1
ATOM 924 N N . PRO A 1 112 ? -8.098 3.796 -0.580 1.00 93.88 112 PRO A N 1
ATOM 925 C CA . PRO A 1 112 ? -7.638 4.995 -1.276 1.00 93.88 112 PRO A CA 1
ATOM 926 C C . PRO A 1 112 ? -6.795 4.679 -2.522 1.00 93.88 112 PRO A C 1
ATOM 928 O O . PRO A 1 112 ? -6.624 5.544 -3.381 1.00 93.88 112 PRO A O 1
ATOM 931 N N . PHE A 1 113 ? -6.298 3.445 -2.666 1.00 94.31 113 PHE A N 1
ATOM 932 C CA . PHE A 1 113 ? -5.505 3.002 -3.815 1.00 94.31 113 PHE A CA 1
ATOM 933 C C . PHE A 1 113 ? -6.338 2.385 -4.946 1.00 94.31 113 PHE A C 1
ATOM 935 O O . PHE A 1 113 ? -5.760 2.007 -5.965 1.00 94.31 113 PHE A O 1
ATOM 942 N N . ILE A 1 114 ? -7.668 2.280 -4.823 1.00 92.62 114 ILE A N 1
ATOM 943 C CA . ILE A 1 114 ? -8.504 1.545 -5.790 1.00 92.62 114 ILE A CA 1
ATOM 944 C C . ILE A 1 114 ? -8.412 2.092 -7.226 1.00 92.62 114 ILE A C 1
ATOM 946 O O . ILE A 1 114 ? -8.288 1.318 -8.179 1.00 92.62 114 ILE A O 1
ATOM 950 N N . ALA A 1 115 ? -8.398 3.418 -7.392 1.00 90.44 115 ALA A N 1
ATOM 951 C CA . ALA A 1 115 ? -8.280 4.061 -8.702 1.00 90.44 115 ALA A CA 1
ATOM 952 C C . ALA A 1 115 ? -6.895 3.809 -9.323 1.00 90.44 115 ALA A C 1
ATOM 954 O O . ALA A 1 115 ? -6.792 3.309 -10.443 1.00 90.44 115 ALA A O 1
ATOM 955 N N . LEU A 1 116 ? -5.831 4.038 -8.545 1.00 91.00 116 LEU A N 1
ATOM 956 C CA . LEU A 1 116 ? -4.452 3.770 -8.955 1.00 91.00 116 LEU A CA 1
ATOM 957 C C . LEU A 1 116 ? -4.257 2.298 -9.331 1.00 91.00 116 LEU A C 1
ATOM 959 O O . LEU A 1 116 ? -3.643 1.983 -10.349 1.00 91.00 116 LEU A O 1
ATOM 963 N N . PHE A 1 117 ? -4.797 1.376 -8.536 1.00 91.62 117 PHE A N 1
ATOM 964 C CA . PHE A 1 117 ? -4.738 -0.048 -8.834 1.00 91.62 117 PHE A CA 1
ATOM 965 C C . PHE A 1 117 ? -5.398 -0.366 -10.178 1.00 91.62 117 PHE A C 1
ATOM 967 O O . PHE A 1 117 ? -4.797 -1.069 -10.996 1.00 91.62 117 PHE A O 1
ATOM 974 N N . CYS A 1 118 ? -6.587 0.184 -10.443 1.00 87.94 118 CYS A N 1
ATOM 975 C CA . CYS A 1 118 ? -7.267 0.027 -11.727 1.00 87.94 118 CYS A CA 1
ATOM 976 C C . CYS A 1 118 ? -6.405 0.523 -12.898 1.00 87.94 118 CYS A C 1
ATOM 978 O O . CYS A 1 118 ? -6.252 -0.195 -13.892 1.00 87.94 118 CYS A O 1
ATOM 980 N N . ASP A 1 119 ? -5.783 1.693 -12.766 1.00 86.75 119 ASP A N 1
ATOM 981 C CA . ASP A 1 119 ? -4.941 2.286 -13.809 1.00 86.75 119 ASP A CA 1
ATOM 982 C C . ASP A 1 119 ? -3.684 1.448 -14.085 1.00 86.75 119 ASP A C 1
ATOM 984 O O . ASP A 1 119 ? -3.382 1.090 -15.230 1.00 86.75 119 ASP A O 1
ATOM 988 N N . TYR A 1 120 ? -2.974 1.035 -13.033 1.00 84.69 120 TYR A N 1
ATOM 989 C CA . TYR A 1 120 ? -1.764 0.221 -13.164 1.00 84.69 120 TYR A CA 1
ATOM 990 C C . TYR A 1 120 ? -2.050 -1.230 -13.581 1.00 84.69 120 TYR A C 1
ATOM 992 O O . TYR A 1 120 ? -1.195 -1.876 -14.205 1.00 84.69 120 TYR A O 1
ATOM 1000 N N . LYS A 1 121 ? -3.241 -1.765 -13.280 1.00 79.44 121 LYS A N 1
ATOM 1001 C CA . LYS A 1 121 ? -3.694 -3.073 -13.776 1.00 79.44 121 LYS A CA 1
ATOM 1002 C C . LYS A 1 121 ? -3.988 -3.017 -15.277 1.00 79.44 121 LYS A C 1
ATOM 1004 O O . LYS A 1 121 ? -3.587 -3.935 -15.991 1.00 79.44 121 LYS A O 1
ATOM 1009 N N . ARG A 1 122 ? -4.603 -1.930 -15.759 1.00 71.81 122 ARG A N 1
ATOM 1010 C CA . ARG A 1 122 ? -4.866 -1.680 -17.191 1.00 71.81 122 ARG A CA 1
ATOM 1011 C C . ARG A 1 122 ? -3.597 -1.432 -18.002 1.00 71.81 122 ARG A C 1
ATOM 1013 O O . ARG A 1 122 ? -3.568 -1.764 -19.184 1.00 71.81 122 ARG A O 1
ATOM 1020 N N . MET A 1 123 ? -2.526 -0.931 -17.380 1.00 63.72 123 MET A N 1
ATOM 1021 C CA . MET A 1 123 ? -1.189 -0.928 -17.982 1.00 63.72 123 MET A CA 1
ATOM 1022 C C . MET A 1 123 ? -0.668 -2.368 -18.145 1.00 63.72 123 MET A C 1
ATOM 1024 O O . MET A 1 123 ? 0.101 -2.886 -17.324 1.00 63.72 123 MET A O 1
ATOM 1028 N N . GLN A 1 124 ? -1.069 -3.023 -19.237 1.00 51.78 124 GLN A N 1
ATOM 1029 C CA . GLN A 1 124 ? -0.362 -4.171 -19.791 1.00 51.78 124 GLN A CA 1
ATOM 1030 C C . GLN A 1 124 ? 0.993 -3.689 -20.320 1.00 51.78 124 GLN A C 1
ATOM 1032 O O . GLN A 1 124 ? 1.167 -3.399 -21.501 1.00 51.78 124 GLN A O 1
ATOM 1037 N N . VAL A 1 125 ? 1.985 -3.591 -19.437 1.00 51.16 125 VAL A N 1
ATOM 1038 C CA . VAL A 1 125 ? 3.377 -3.610 -19.887 1.00 51.16 125 VAL A CA 1
ATOM 1039 C C . VAL A 1 125 ? 3.554 -4.984 -20.521 1.00 51.16 125 VAL A C 1
ATOM 1041 O O . VAL A 1 125 ? 3.479 -5.980 -19.801 1.00 51.16 125 VAL A O 1
ATOM 1044 N N . ARG A 1 126 ? 3.716 -5.056 -21.853 1.00 47.69 126 ARG A N 1
ATOM 1045 C CA . ARG A 1 126 ? 4.139 -6.290 -22.529 1.00 47.69 126 ARG A CA 1
ATOM 1046 C C . ARG A 1 126 ? 5.379 -6.773 -21.785 1.00 47.69 126 ARG A C 1
ATOM 1048 O O . ARG A 1 126 ? 6.445 -6.178 -21.922 1.00 47.69 126 ARG A O 1
ATOM 1055 N N . GLN A 1 127 ? 5.232 -7.792 -20.942 1.00 47.47 127 GLN A N 1
ATOM 1056 C CA . GLN A 1 127 ? 6.394 -8.461 -20.395 1.00 47.47 127 GLN A CA 1
ATOM 1057 C C . GLN A 1 127 ? 7.059 -9.113 -21.593 1.00 47.47 127 GLN A C 1
ATOM 1059 O O . GLN A 1 127 ? 6.507 -10.036 -22.192 1.00 47.47 127 GLN A O 1
ATOM 1064 N N . VAL A 1 128 ? 8.213 -8.579 -21.988 1.00 50.62 128 VAL A N 1
ATOM 1065 C CA . VAL A 1 128 ? 9.132 -9.320 -22.838 1.00 50.62 128 VAL A CA 1
ATOM 1066 C C . VAL A 1 128 ? 9.397 -10.599 -22.057 1.00 50.62 128 VAL A C 1
ATOM 1068 O O . VAL A 1 128 ? 9.958 -10.540 -20.961 1.00 50.62 128 VAL A O 1
ATOM 1071 N N . ARG A 1 129 ? 8.874 -11.732 -22.542 1.00 53.47 129 ARG A N 1
ATOM 1072 C CA . ARG A 1 129 ? 9.192 -13.031 -21.948 1.00 53.47 129 ARG A CA 1
ATOM 1073 C C . ARG A 1 129 ? 10.717 -13.092 -21.899 1.00 53.47 129 ARG A C 1
ATOM 1075 O O . ARG A 1 129 ? 11.320 -12.810 -22.936 1.00 53.47 129 ARG A O 1
ATOM 1082 N N . PRO A 1 130 ? 11.343 -13.381 -20.747 1.00 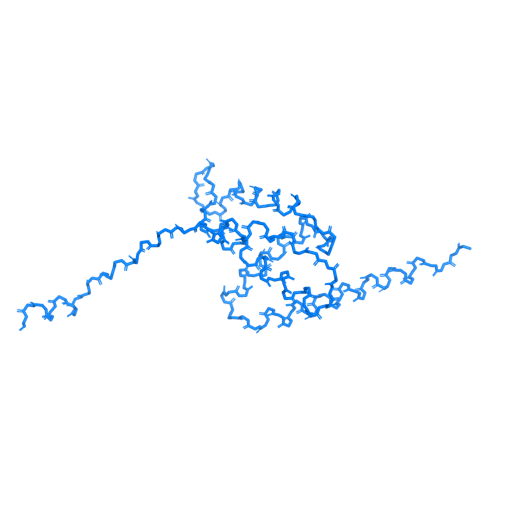53.94 130 PRO A N 1
ATOM 1083 C CA . PRO A 1 130 ? 12.784 -13.555 -20.722 1.00 53.94 130 PRO A CA 1
ATOM 1084 C C . PRO A 1 130 ? 13.110 -14.629 -21.757 1.00 53.94 130 PRO A C 1
ATOM 1086 O O . PRO A 1 130 ? 12.625 -15.758 -21.659 1.00 53.94 130 PRO A O 1
ATOM 1089 N N . THR A 1 131 ? 13.832 -14.248 -22.810 1.00 64.62 131 THR A N 1
ATOM 1090 C CA . THR A 1 131 ? 14.29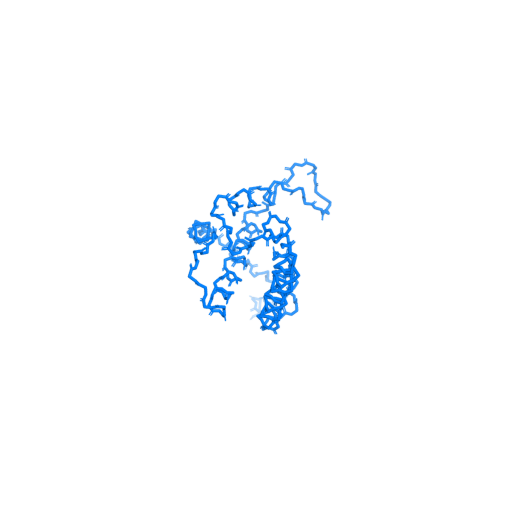8 -15.194 -23.815 1.00 64.62 131 THR A CA 1
ATOM 1091 C C . THR A 1 131 ? 15.148 -16.202 -23.061 1.00 64.62 131 THR A C 1
ATOM 1093 O O . THR A 1 131 ? 16.127 -15.810 -22.424 1.00 64.62 131 THR A O 1
ATOM 1096 N N . LYS A 1 132 ? 14.741 -17.477 -23.052 1.00 69.94 132 LYS A N 1
ATOM 1097 C CA . LYS A 1 132 ? 15.550 -18.546 -22.464 1.00 69.94 132 LYS A CA 1
ATOM 1098 C C . LYS A 1 132 ? 16.922 -18.465 -23.137 1.00 69.94 132 LYS A C 1
ATOM 1100 O O . LYS A 1 132 ? 17.011 -18.661 -24.347 1.00 69.94 132 LYS A O 1
ATOM 1105 N N . MET A 1 133 ? 17.962 -18.107 -22.383 1.00 69.25 133 MET A N 1
ATOM 1106 C CA . MET A 1 133 ? 19.330 -18.251 -22.869 1.00 69.25 133 MET A CA 1
ATOM 1107 C C . MET A 1 133 ? 19.545 -19.744 -23.096 1.00 69.25 133 MET A C 1
ATOM 1109 O O . MET A 1 133 ? 19.380 -20.528 -22.161 1.00 69.25 133 MET A O 1
ATOM 1113 N N . LEU A 1 134 ? 19.836 -20.125 -24.341 1.00 73.12 134 LEU A N 1
ATOM 1114 C CA . LEU A 1 134 ? 20.236 -21.488 -24.671 1.00 73.12 134 LEU A CA 1
ATOM 1115 C C . LEU A 1 134 ? 21.478 -21.813 -23.843 1.00 73.12 134 LEU A C 1
ATOM 1117 O O . LEU A 1 134 ? 22.484 -21.108 -23.934 1.00 73.12 134 LEU A O 1
ATOM 1121 N N . ASN A 1 135 ? 21.380 -22.829 -22.990 1.00 82.31 135 ASN A N 1
ATOM 1122 C CA . ASN A 1 135 ? 22.533 -23.319 -22.248 1.00 82.31 135 ASN A CA 1
ATOM 1123 C C . ASN A 1 135 ? 23.307 -24.348 -23.093 1.00 82.31 135 ASN A C 1
ATOM 1125 O O . ASN A 1 135 ? 22.876 -24.739 -24.178 1.00 82.31 135 ASN A O 1
ATOM 1129 N N . TYR A 1 136 ? 24.477 -24.762 -22.607 1.00 81.44 136 TYR A N 1
ATOM 1130 C CA . TYR A 1 136 ? 25.345 -25.707 -23.316 1.00 81.44 136 TYR A CA 1
ATOM 1131 C C . TYR A 1 136 ? 24.630 -27.030 -23.650 1.00 81.44 136 TYR A C 1
ATOM 1133 O O . TYR A 1 136 ? 24.787 -27.544 -24.755 1.00 81.44 136 TYR A O 1
ATOM 1141 N N . ASP A 1 137 ? 23.769 -27.520 -22.753 1.00 83.19 137 ASP A N 1
ATOM 1142 C CA . ASP A 1 137 ? 22.983 -28.742 -22.965 1.00 83.19 137 ASP A CA 1
ATOM 1143 C C . ASP A 1 137 ? 21.923 -28.576 -24.066 1.00 83.19 137 ASP A C 1
ATOM 1145 O O . ASP A 1 137 ? 21.701 -29.494 -24.857 1.00 83.19 137 ASP A O 1
ATOM 1149 N N . ASP A 1 138 ? 21.277 -27.405 -24.150 1.00 80.69 138 ASP A N 1
ATOM 1150 C CA . ASP A 1 138 ? 20.332 -27.081 -25.223 1.00 80.69 138 ASP A CA 1
ATOM 1151 C C . ASP A 1 138 ? 21.046 -27.044 -26.593 1.00 80.69 138 ASP A C 1
ATOM 1153 O O . ASP A 1 138 ? 20.468 -27.457 -27.597 1.00 80.69 138 ASP A O 1
ATOM 1157 N N . VAL A 1 139 ? 22.307 -26.587 -26.641 1.00 77.81 139 VAL A N 1
ATOM 1158 C CA . VAL A 1 139 ? 23.128 -26.563 -27.868 1.00 77.81 139 VAL A CA 1
ATOM 1159 C C . VAL A 1 139 ? 23.630 -27.962 -28.234 1.00 77.81 139 VAL A C 1
ATOM 1161 O O . VAL A 1 139 ? 23.567 -28.338 -29.402 1.00 77.81 139 VAL A O 1
ATOM 1164 N N . GLN A 1 140 ? 24.083 -28.761 -27.261 1.00 74.38 140 GLN A N 1
ATOM 1165 C CA . GLN A 1 140 ? 24.547 -30.131 -27.513 1.00 74.38 140 GLN A CA 1
ATOM 1166 C C . GLN A 1 140 ? 23.454 -31.018 -28.116 1.00 74.38 140 GLN A C 1
ATOM 1168 O O . GLN A 1 140 ? 23.741 -31.793 -29.024 1.00 74.38 140 GLN A O 1
ATOM 1173 N N . ARG A 1 141 ? 22.203 -30.869 -27.663 1.00 80.38 141 ARG A N 1
ATOM 1174 C CA . ARG A 1 141 ? 21.040 -31.594 -28.208 1.00 80.38 141 ARG A CA 1
ATOM 1175 C C . ARG A 1 141 ? 20.627 -31.160 -29.614 1.00 80.38 141 ARG A C 1
ATOM 1177 O O . ARG A 1 141 ? 19.766 -31.799 -30.199 1.00 80.38 141 ARG A O 1
ATOM 1184 N N . LEU A 1 142 ? 21.153 -30.042 -30.115 1.00 80.12 142 LEU A N 1
ATOM 1185 C CA . LEU A 1 142 ? 20.822 -29.529 -31.444 1.00 80.12 142 LEU A CA 1
ATOM 1186 C C . LEU A 1 142 ? 21.807 -30.011 -32.523 1.00 80.12 142 LEU A C 1
ATOM 1188 O O . LEU A 1 142 ? 21.487 -29.955 -33.706 1.00 80.12 142 LEU A O 1
ATOM 1192 N N . VAL A 1 143 ? 23.017 -30.413 -32.119 1.00 72.06 143 VAL A N 1
ATOM 1193 C CA . VAL A 1 143 ? 24.121 -30.816 -33.011 1.00 72.06 143 VAL A CA 1
ATOM 1194 C C . VAL A 1 143 ? 24.149 -32.333 -33.255 1.00 72.06 143 VAL A C 1
ATOM 1196 O O . VAL A 1 143 ? 24.677 -32.766 -34.277 1.00 72.06 143 VAL A O 1
ATOM 1199 N N . TYR A 1 144 ? 23.574 -33.119 -32.342 1.00 50.41 144 TYR A N 1
ATOM 1200 C CA . TYR A 1 144 ? 23.443 -34.580 -32.412 1.00 50.41 144 TYR A CA 1
ATOM 1201 C C . TYR A 1 144 ? 21.978 -34.992 -32.534 1.00 50.41 144 TYR A C 1
ATOM 1203 O O . TYR A 1 144 ? 21.729 -36.051 -33.151 1.00 50.41 144 TYR A O 1
#

Secondary structure (DSSP, 8-state):
--SHHHHHHHHHHHHHHHHHHHHHHHHTTS-HHHHHHHHHHHHHHHHH-SSGGG--HHHHHHHHHHHHHS--TTT--TT-PPPHHHHHHHHHHHHHHHHHHHHHHT-----TTHHHHHHHHH----------PPPHHHHHHHH-

pLDDT: mean 78.64, std 14.79, range [43.03, 94.94]